Protein AF-A0A7R9GP48-F1 (afdb_monomer)

Foldseek 3Di:
DDDDPPFADLVNVVVLVVCQVVVVVVHHFFPDDDDSGDTDGDPVCPVVVVVVVVVVCVVVCPPPPPDPD

Radius of gyration: 14.61 Å; Cα contacts (8 Å, |Δi|>4): 42; chains: 1; bounding box: 46×32×24 Å

Mean predicted aligned error: 9.78 Å

pLDDT: mean 75.1, std 16.74, range [39.31, 91.75]

Organism: Timema cristinae (NCBI:txid61476)

Secondary structure (DSSP, 8-state):
-PPP-----HHHHHHHHHHHHTTTTSS--EEEE-SSS-EEE-GGGHHHHHHHHHHHHHHH---------

InterPro domains:
  IPR009400 TFIIH subunit TTDA/Tfb5 [PF06331] (9-63)
  IPR009400 TFIIH subunit TTDA/Tfb5 [PTHR28580] (8-63)
  IPR009400 TFIIH subunit TTDA/Tfb5 [SM01395] (4-64)
  IPR035935 TFB5-like superfamily [G3DSA:3.30.70.1220] (5-67)
  IPR035935 TFB5-like superfamily [SSF142897] (7-66)

Nearest PDB structures (foldseek):
  8byq-assembly1_6  TM=8.336E-01  e=3.356E-06  Homo sapiens
  1ydl-assembly1_A  TM=6.604E-01  e=7.003E-06  Homo sapiens
  2jnj-assembly1_B  TM=6.885E-01  e=3.533E-05  Homo sapiens
  7egb-assembly1_5  TM=7.275E-01  e=1.783E-04  Homo sapiens
  7ml4-assembly1_5  TM=7.035E-01  e=1.977E-02  Saccharomyces cerevisiae

Sequence (69 aa):
MLPSPTQVDQAMKQFLLHLDETIALGRKFIIQDLDETHLFISADIVETLQARVDDLMDQISFPLSDKGL

Solvent-accessible surface area (backbone atoms only — not comparable to full-atom values): 4442 Å² total; per-residue (Å²): 135,80,87,72,87,80,80,48,52,56,68,55,47,54,49,53,52,49,40,35,75,68,31,72,79,79,46,75,45,72,76,44,84,75,54,83,57,45,73,42,59,49,75,92,46,48,66,62,49,49,55,51,51,50,55,46,48,60,70,68,54,64,77,94,77,78,81,91,123

Structure (mmCIF, N/CA/C/O backbone):
data_AF-A0A7R9GP48-F1
#
_entry.id   AF-A0A7R9GP48-F1
#
loop_
_atom_site.group_PDB
_atom_site.id
_atom_site.type_symbol
_atom_site.label_atom_id
_atom_site.label_alt_id
_atom_site.label_comp_id
_atom_site.label_asym_id
_atom_site.label_entity_id
_atom_site.label_seq_id
_atom_site.pdbx_PDB_ins_code
_atom_site.Cartn_x
_atom_site.Cartn_y
_atom_site.Cartn_z
_atom_site.occupancy
_atom_site.B_iso_or_equiv
_atom_site.auth_seq_id
_atom_site.auth_comp_id
_atom_site.auth_asym_id
_atom_site.auth_atom_id
_atom_site.pdbx_PDB_model_num
ATOM 1 N N . MET A 1 1 ? 6.018 -24.128 14.709 1.00 47.03 1 MET A N 1
ATOM 2 C CA . MET A 1 1 ? 6.738 -22.869 14.436 1.00 47.03 1 MET A CA 1
ATOM 3 C C . MET A 1 1 ? 5.705 -21.755 14.552 1.00 47.03 1 MET A C 1
ATOM 5 O O . MET A 1 1 ? 4.824 -21.704 13.708 1.00 47.03 1 MET A O 1
ATOM 9 N N . LEU A 1 2 ? 5.686 -20.992 15.649 1.00 39.31 2 LEU A N 1
ATOM 10 C CA . LEU A 1 2 ? 4.789 -19.830 15.766 1.00 39.31 2 LEU A CA 1
ATOM 11 C C . LEU A 1 2 ? 5.394 -18.679 14.943 1.00 39.31 2 LEU A C 1
ATOM 13 O O . LEU A 1 2 ? 6.618 -18.536 14.985 1.00 39.31 2 LEU A O 1
ATOM 17 N N . PRO A 1 3 ? 4.604 -17.892 14.191 1.00 45.91 3 PRO A N 1
ATOM 18 C CA . PRO A 1 3 ? 5.136 -16.745 13.464 1.00 45.91 3 PRO A CA 1
ATOM 19 C C . PRO A 1 3 ? 5.645 -15.712 14.477 1.00 45.91 3 PRO A C 1
ATOM 21 O O . PRO A 1 3 ? 4.909 -15.271 15.359 1.00 45.91 3 PRO A O 1
ATOM 24 N N . SER A 1 4 ? 6.932 -15.386 14.398 1.00 45.34 4 SER A N 1
ATOM 25 C CA . SER A 1 4 ? 7.572 -14.340 15.195 1.00 45.34 4 SER A CA 1
ATOM 26 C C . SER A 1 4 ? 6.997 -12.968 14.819 1.00 45.34 4 SER A C 1
ATOM 28 O O . SER A 1 4 ? 6.813 -12.724 13.626 1.00 45.34 4 SER A O 1
ATOM 30 N N . PRO A 1 5 ? 6.731 -12.066 15.783 1.00 46.62 5 PRO A N 1
ATOM 31 C CA . PRO A 1 5 ? 6.299 -10.707 15.476 1.00 46.62 5 PRO A CA 1
ATOM 32 C C . PRO A 1 5 ? 7.400 -10.016 14.666 1.00 46.62 5 PRO A C 1
ATOM 34 O O . PRO A 1 5 ? 8.498 -9.785 15.170 1.00 46.62 5 PRO A O 1
ATOM 37 N N . THR A 1 6 ? 7.137 -9.746 13.390 1.00 46.69 6 THR A N 1
ATOM 38 C CA . THR A 1 6 ? 8.027 -8.965 12.530 1.00 46.69 6 THR A CA 1
ATOM 39 C C . THR A 1 6 ? 8.033 -7.533 13.036 1.00 46.69 6 THR A C 1
ATOM 41 O O . THR A 1 6 ? 7.074 -6.789 12.846 1.00 46.69 6 THR A O 1
ATOM 44 N N . GLN A 1 7 ? 9.107 -7.174 13.730 1.00 53.44 7 GLN A N 1
ATOM 45 C CA . GLN A 1 7 ? 9.391 -5.806 14.124 1.00 53.44 7 GLN A CA 1
ATOM 46 C C . GLN A 1 7 ? 9.704 -5.022 12.844 1.00 53.44 7 GLN A C 1
ATOM 48 O O . GLN A 1 7 ? 10.625 -5.370 12.109 1.00 53.44 7 GLN A O 1
ATOM 53 N N . VAL A 1 8 ? 8.872 -4.032 12.531 1.00 61.97 8 VAL A N 1
ATOM 54 C CA . VAL A 1 8 ? 9.068 -3.150 11.381 1.00 61.97 8 VAL A CA 1
ATOM 55 C C . VAL A 1 8 ? 9.839 -1.941 11.889 1.00 61.97 8 VAL A C 1
ATOM 57 O O . VAL A 1 8 ? 9.315 -1.159 12.680 1.00 61.97 8 VAL A O 1
ATOM 60 N N . ASP A 1 9 ? 11.099 -1.807 11.479 1.00 70.69 9 ASP A N 1
ATOM 61 C CA . ASP A 1 9 ? 11.926 -0.675 11.894 1.00 70.69 9 ASP A CA 1
ATOM 62 C C . ASP A 1 9 ? 1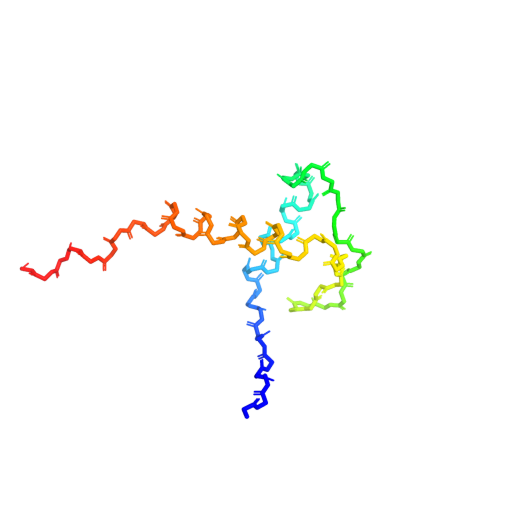1.304 0.655 11.440 1.00 70.69 9 ASP A C 1
ATOM 64 O O . ASP A 1 9 ? 10.645 0.741 10.399 1.00 70.69 9 ASP A O 1
ATOM 68 N N . GLN A 1 10 ? 11.564 1.731 12.188 1.00 77.62 10 GLN A N 1
ATOM 69 C CA . GLN A 1 10 ? 11.024 3.072 11.920 1.00 77.62 10 GLN A CA 1
ATOM 70 C C . GLN A 1 10 ? 11.273 3.542 10.472 1.00 77.62 10 GLN A C 1
ATOM 72 O O . GLN A 1 10 ? 10.438 4.231 9.883 1.00 77.62 10 GLN A O 1
ATOM 77 N N . ALA A 1 11 ? 12.397 3.137 9.873 1.00 77.38 11 ALA A N 1
ATOM 78 C CA . ALA A 1 11 ? 12.718 3.425 8.476 1.00 77.38 11 ALA A CA 1
ATOM 79 C C . ALA A 1 11 ? 11.720 2.782 7.497 1.00 77.38 11 ALA A C 1
ATOM 81 O O . ALA A 1 11 ? 11.273 3.437 6.557 1.00 77.38 11 ALA A O 1
ATOM 82 N N . MET A 1 12 ? 11.318 1.533 7.744 1.00 80.69 12 MET A N 1
ATOM 83 C CA . MET A 1 12 ? 10.332 0.834 6.921 1.00 80.69 12 MET A CA 1
ATOM 84 C C . MET A 1 12 ? 8.948 1.467 7.072 1.00 80.69 12 MET A C 1
ATOM 86 O O . MET A 1 12 ? 8.254 1.662 6.079 1.00 80.69 12 MET A O 1
ATOM 90 N N . LYS A 1 13 ? 8.563 1.894 8.281 1.00 84.44 13 LYS A N 1
ATOM 91 C CA . LYS A 1 13 ? 7.316 2.651 8.469 1.00 84.44 13 LYS A CA 1
ATOM 92 C C . LYS A 1 13 ? 7.297 3.930 7.624 1.00 84.44 13 LYS A C 1
ATOM 94 O O . LYS A 1 13 ? 6.324 4.180 6.916 1.00 84.44 13 LYS A O 1
ATOM 99 N N . GLN A 1 14 ? 8.364 4.729 7.685 1.00 85.38 14 GLN A N 1
ATOM 100 C CA . GLN A 1 14 ? 8.478 5.964 6.897 1.00 85.38 14 GLN A CA 1
ATOM 101 C C . GLN A 1 14 ? 8.436 5.688 5.394 1.00 85.38 14 GLN A C 1
ATOM 103 O O . GLN A 1 14 ? 7.800 6.419 4.639 1.00 85.38 14 GLN A O 1
ATOM 108 N N . PHE A 1 15 ? 9.054 4.592 4.964 1.00 84.69 15 PHE A N 1
ATOM 109 C 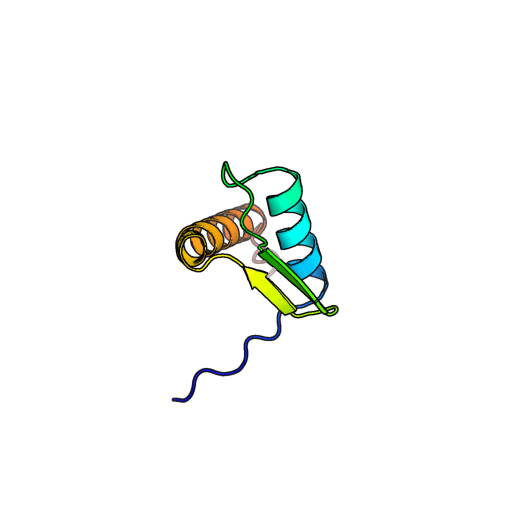CA . PHE A 1 15 ? 8.988 4.147 3.584 1.00 84.69 15 PHE A CA 1
ATOM 110 C C . PHE A 1 15 ? 7.556 3.790 3.153 1.00 84.69 15 PHE A C 1
ATOM 112 O O . PHE A 1 15 ? 7.092 4.255 2.114 1.00 84.69 15 PHE A O 1
ATOM 119 N N . LEU A 1 16 ? 6.818 3.036 3.971 1.00 86.19 16 LEU A N 1
ATOM 120 C CA . LEU A 1 16 ? 5.418 2.696 3.707 1.00 86.19 16 LEU A CA 1
ATOM 121 C C . LEU A 1 16 ? 4.519 3.937 3.653 1.00 86.19 16 LEU A C 1
ATOM 123 O O . LEU A 1 16 ? 3.698 4.050 2.744 1.00 86.19 16 LEU A O 1
ATOM 127 N N . LEU A 1 17 ? 4.707 4.886 4.575 1.00 89.62 17 LEU A N 1
ATOM 128 C CA . LEU A 1 17 ? 4.014 6.178 4.553 1.00 89.62 17 LEU A CA 1
ATOM 129 C C . LEU A 1 17 ? 4.291 6.930 3.249 1.00 89.62 17 LEU A C 1
ATOM 131 O O . LEU A 1 17 ? 3.360 7.403 2.603 1.00 89.62 17 LEU A O 1
ATOM 135 N N . HIS A 1 18 ? 5.549 6.966 2.812 1.00 89.31 18 HIS A N 1
ATOM 136 C CA . HIS A 1 18 ? 5.924 7.612 1.561 1.00 89.31 18 HIS A CA 1
ATOM 137 C C . HIS A 1 18 ? 5.286 6.943 0.334 1.00 89.31 18 HIS A C 1
ATOM 139 O O . HIS A 1 18 ? 4.802 7.631 -0.567 1.00 89.31 18 HIS A O 1
ATOM 145 N N . LEU A 1 19 ? 5.240 5.607 0.286 1.00 87.81 19 LEU A N 1
ATOM 146 C CA . LEU A 1 19 ? 4.570 4.876 -0.796 1.00 87.81 19 LEU A CA 1
ATOM 147 C C . LEU A 1 19 ? 3.064 5.166 -0.843 1.00 87.81 19 LEU A C 1
ATOM 149 O O . LEU A 1 19 ? 2.493 5.272 -1.930 1.00 87.81 19 LEU A O 1
ATOM 153 N N . ASP A 1 20 ? 2.421 5.301 0.317 1.00 90.25 20 ASP A N 1
ATOM 154 C CA . ASP A 1 20 ? 1.004 5.657 0.409 1.00 90.25 20 ASP A CA 1
ATOM 155 C C . ASP A 1 20 ? 0.741 7.111 -0.011 1.00 90.25 20 ASP A C 1
ATOM 157 O O . ASP A 1 20 ? -0.202 7.388 -0.756 1.00 90.25 20 ASP A O 1
ATOM 161 N N . GLU A 1 21 ? 1.588 8.048 0.422 1.00 91.50 21 GLU A N 1
ATOM 162 C CA . GLU A 1 21 ? 1.507 9.465 0.050 1.00 91.50 21 GLU A CA 1
ATOM 163 C C . GLU A 1 21 ? 1.712 9.688 -1.447 1.00 91.50 21 GLU A C 1
ATOM 165 O O . GLU A 1 21 ? 0.981 10.461 -2.066 1.00 91.50 21 GLU A O 1
ATOM 170 N N . THR A 1 22 ? 2.676 8.983 -2.037 1.00 89.88 22 THR A N 1
ATOM 171 C CA . THR A 1 22 ? 2.978 9.059 -3.472 1.00 89.88 22 THR A CA 1
ATOM 172 C C . THR A 1 22 ? 2.031 8.227 -4.330 1.00 89.88 22 THR A C 1
ATOM 174 O O . THR A 1 22 ? 2.112 8.294 -5.556 1.00 89.88 22 THR A O 1
ATOM 177 N N . ILE A 1 23 ? 1.119 7.461 -3.714 1.00 86.50 23 ILE A N 1
ATOM 178 C CA . ILE A 1 23 ? 0.193 6.560 -4.411 1.00 86.50 23 ILE A CA 1
ATOM 179 C C . ILE A 1 23 ? 0.993 5.605 -5.325 1.00 86.50 23 ILE A C 1
ATOM 181 O O . ILE A 1 23 ? 0.603 5.285 -6.447 1.00 86.50 23 ILE A O 1
ATOM 185 N N . ALA A 1 24 ? 2.149 5.132 -4.846 1.00 84.94 24 ALA A N 1
ATOM 186 C CA . ALA A 1 24 ? 3.084 4.323 -5.631 1.00 84.94 24 ALA A CA 1
ATOM 187 C C . ALA A 1 24 ? 2.480 2.984 -6.093 1.00 84.94 24 ALA A C 1
ATOM 189 O O . ALA A 1 24 ? 2.905 2.421 -7.100 1.00 84.94 24 ALA A O 1
ATOM 190 N N . LEU A 1 25 ? 1.467 2.494 -5.371 1.00 82.69 25 LEU A N 1
ATOM 191 C CA . LEU A 1 25 ? 0.705 1.284 -5.689 1.00 82.69 25 LEU A CA 1
ATOM 192 C C . LEU A 1 25 ? -0.618 1.580 -6.422 1.00 82.69 25 LEU A C 1
ATOM 194 O O . LEU A 1 25 ? -1.499 0.727 -6.492 1.00 82.69 25 LEU A O 1
ATOM 198 N N . GLY A 1 26 ? -0.800 2.803 -6.933 1.00 85.94 26 GLY A N 1
ATOM 199 C CA . GLY A 1 26 ? -2.001 3.226 -7.662 1.00 85.94 26 GLY A CA 1
ATOM 200 C C . GLY A 1 26 ? -3.212 3.548 -6.778 1.00 85.94 26 GLY A C 1
ATOM 201 O O . GLY A 1 26 ? -4.214 4.059 -7.273 1.00 85.94 26 GLY A O 1
ATOM 202 N N . ARG A 1 27 ? -3.123 3.301 -5.466 1.00 86.75 27 ARG A N 1
ATOM 203 C CA . ARG A 1 27 ? -4.128 3.689 -4.470 1.00 86.75 27 ARG A CA 1
ATOM 204 C C . ARG A 1 27 ? -3.500 3.865 -3.088 1.00 86.75 27 ARG A C 1
ATOM 206 O O . ARG A 1 27 ? -2.443 3.296 -2.816 1.00 86.75 27 ARG A O 1
ATOM 213 N N . LYS A 1 28 ? -4.194 4.593 -2.211 1.00 89.56 28 LYS A N 1
ATOM 214 C CA . LYS A 1 28 ?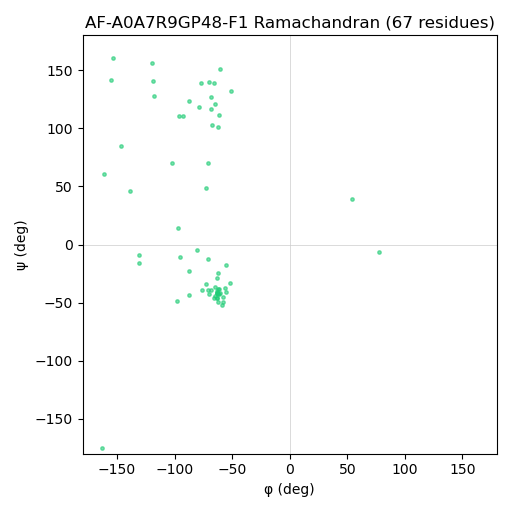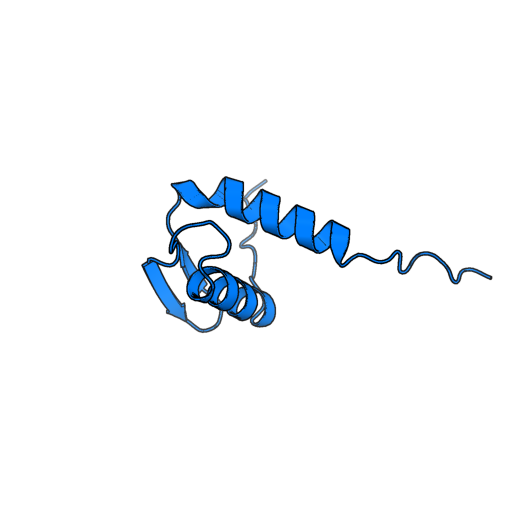 -3.884 4.592 -0.779 1.00 89.56 28 LYS A CA 1
ATOM 215 C C . LYS A 1 28 ? -4.249 3.246 -0.166 1.00 89.56 28 LYS A C 1
ATOM 217 O O . LYS A 1 28 ? -5.259 2.638 -0.522 1.00 89.56 28 LYS A O 1
ATOM 222 N N . PHE A 1 29 ? -3.395 2.780 0.723 1.00 89.88 29 PHE A N 1
ATOM 223 C CA . PHE A 1 29 ? -3.483 1.487 1.375 1.00 89.88 29 PHE A CA 1
ATOM 224 C C . PHE A 1 29 ? -3.326 1.567 2.894 1.00 89.88 29 PHE A C 1
ATOM 226 O O . PHE A 1 29 ? -3.706 0.614 3.577 1.00 89.88 29 PHE A O 1
ATOM 233 N N . I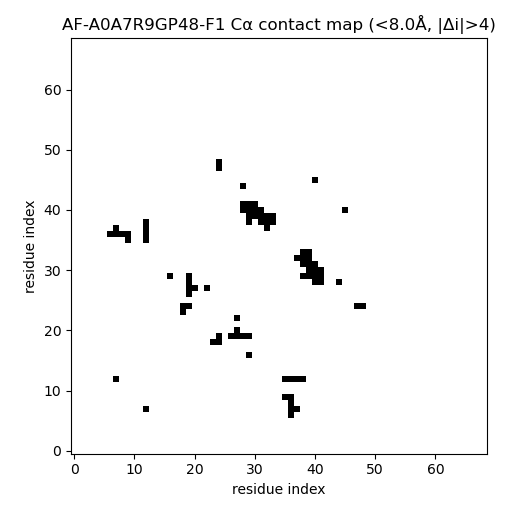LE A 1 30 ? -2.817 2.681 3.424 1.00 91.75 30 ILE A N 1
ATOM 234 C CA . ILE A 1 30 ? -2.790 2.954 4.859 1.00 91.75 30 ILE A CA 1
ATOM 235 C C . ILE A 1 30 ? -4.175 3.428 5.287 1.00 91.75 30 ILE A C 1
ATOM 237 O O . ILE A 1 30 ? -4.682 4.450 4.828 1.00 91.75 30 ILE A O 1
ATOM 241 N N . ILE A 1 31 ? -4.789 2.657 6.178 1.00 91.38 31 ILE A N 1
ATOM 242 C CA . ILE A 1 31 ? -6.091 2.962 6.770 1.00 91.38 31 ILE A CA 1
ATOM 243 C C . ILE A 1 31 ? -5.887 3.841 8.005 1.00 91.38 31 ILE A C 1
ATOM 245 O O . ILE A 1 31 ? -6.615 4.813 8.198 1.00 91.38 31 ILE A O 1
ATOM 249 N N . GLN A 1 32 ? -4.900 3.503 8.842 1.00 90.06 32 GLN A N 1
ATOM 250 C CA . GLN A 1 32 ? -4.611 4.237 10.070 1.00 90.06 32 GLN A CA 1
ATOM 251 C C . GLN A 1 32 ? -3.151 4.073 10.509 1.00 90.06 32 GLN A C 1
ATOM 253 O O . GLN A 1 32 ? -2.586 2.985 10.422 1.00 90.06 32 GLN A O 1
ATOM 258 N N . ASP A 1 33 ? -2.562 5.149 11.026 1.00 88.06 33 ASP A N 1
ATOM 259 C CA . ASP A 1 33 ? -1.295 5.110 11.759 1.00 88.06 33 ASP A CA 1
ATOM 260 C C . ASP A 1 33 ? -1.576 4.843 13.247 1.00 88.06 33 ASP A C 1
ATOM 262 O O . ASP A 1 33 ? -2.373 5.565 13.854 1.00 88.06 33 ASP A O 1
ATOM 266 N N . LEU A 1 34 ? -0.987 3.781 13.807 1.00 85.75 34 LEU A N 1
ATOM 267 C CA . LEU A 1 34 ? -1.243 3.351 15.185 1.00 85.75 34 LEU A CA 1
ATOM 268 C C . LEU A 1 34 ? -0.166 3.862 16.144 1.00 85.75 34 LEU A C 1
ATOM 270 O O . LEU A 1 34 ? -0.499 4.414 17.191 1.00 85.75 34 LEU A O 1
ATOM 274 N N . ASP A 1 35 ? 1.108 3.687 15.795 1.00 84.06 35 ASP A N 1
ATOM 275 C CA . ASP A 1 35 ? 2.251 4.171 16.572 1.00 84.06 35 ASP A CA 1
ATOM 276 C C . ASP A 1 35 ? 3.536 4.179 15.725 1.00 84.06 35 ASP A C 1
ATOM 278 O O . ASP A 1 35 ? 3.513 3.884 14.536 1.00 84.06 35 ASP A O 1
ATOM 282 N N . GLU A 1 36 ? 4.686 4.501 16.321 1.00 79.25 36 GLU A N 1
ATOM 283 C CA . GLU A 1 36 ? 5.993 4.623 15.652 1.00 79.25 36 GLU A CA 1
ATOM 284 C C . GLU A 1 36 ? 6.457 3.387 14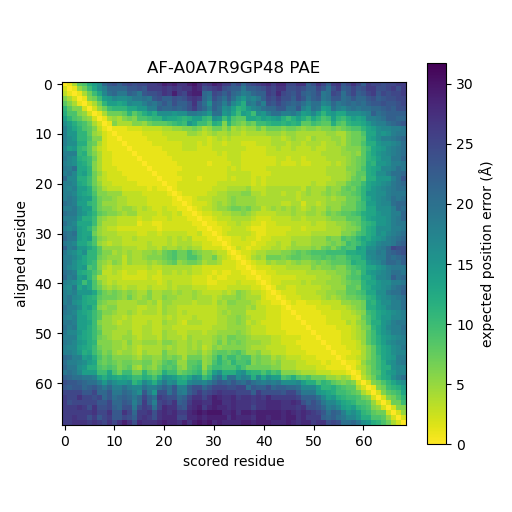.857 1.00 79.25 36 GLU A C 1
ATOM 286 O O . GLU A 1 36 ? 7.316 3.524 13.984 1.00 79.25 36 GLU A O 1
ATOM 291 N N . THR A 1 37 ? 5.876 2.211 15.099 1.00 77.75 37 THR A N 1
ATOM 292 C CA . THR A 1 37 ? 6.270 0.934 14.474 1.00 77.75 37 THR A CA 1
ATOM 293 C C . THR A 1 37 ? 5.103 0.130 13.898 1.00 77.75 37 THR A C 1
ATOM 295 O O . THR A 1 37 ? 5.328 -0.835 13.169 1.00 77.75 37 THR A O 1
ATOM 298 N N . HIS A 1 38 ? 3.859 0.532 14.157 1.00 81.94 38 HIS A N 1
ATOM 299 C CA . HIS A 1 38 ? 2.661 -0.171 13.719 1.00 81.94 38 HIS A CA 1
ATOM 300 C C . HIS A 1 38 ? 1.821 0.698 12.778 1.00 81.94 38 HIS A C 1
ATOM 302 O O . HIS A 1 38 ? 1.424 1.819 13.099 1.00 81.94 38 HIS A O 1
ATOM 308 N N . LEU A 1 39 ? 1.496 0.134 11.614 1.00 87.31 39 LEU A N 1
ATOM 309 C CA . LEU A 1 39 ? 0.556 0.698 10.649 1.00 87.31 39 LEU A CA 1
ATOM 310 C C . LEU A 1 39 ? -0.611 -0.262 10.447 1.00 87.31 39 LEU A C 1
ATOM 312 O O . LEU A 1 39 ? -0.426 -1.476 10.349 1.00 87.31 39 LEU A O 1
ATOM 316 N N . PHE A 1 40 ? -1.811 0.292 10.325 1.00 89.50 40 PHE A N 1
ATOM 317 C CA . PHE A 1 40 ? -2.990 -0.445 9.906 1.00 89.50 40 PHE A CA 1
ATOM 318 C C . PHE A 1 40 ? -3.197 -0.252 8.402 1.00 89.50 40 PHE A C 1
ATOM 320 O O . PHE A 1 40 ? -3.523 0.846 7.944 1.00 89.50 40 PHE A O 1
ATOM 327 N N . ILE A 1 41 ? -2.987 -1.320 7.632 1.00 89.25 41 ILE A N 1
ATOM 328 C CA . ILE A 1 41 ? -3.074 -1.312 6.166 1.00 89.25 41 ILE A CA 1
ATOM 329 C C . ILE A 1 41 ? -4.145 -2.277 5.660 1.00 89.25 41 ILE A C 1
ATOM 331 O O . ILE A 1 41 ? -4.502 -3.246 6.330 1.00 89.25 41 ILE A O 1
ATOM 335 N N . SER A 1 42 ? -4.651 -2.019 4.457 1.00 88.94 42 SER A N 1
ATOM 336 C CA . SER A 1 42 ? -5.654 -2.875 3.824 1.00 88.94 42 SER A CA 1
ATOM 337 C C . SER A 1 42 ? -5.0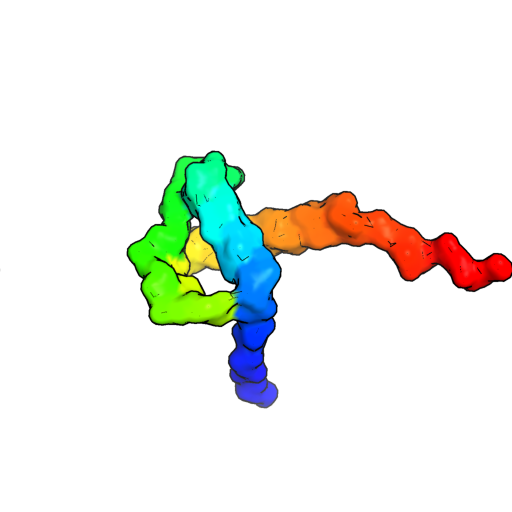63 -4.235 3.430 1.00 88.94 42 SER A C 1
ATOM 339 O O . SER A 1 42 ? -4.052 -4.299 2.735 1.00 88.94 42 SER A O 1
ATOM 341 N N . ALA A 1 43 ? -5.689 -5.335 3.856 1.00 86.94 43 ALA A N 1
ATOM 342 C CA . ALA A 1 43 ? -5.141 -6.687 3.675 1.00 86.94 43 ALA A CA 1
ATOM 343 C C . ALA A 1 43 ? -4.998 -7.105 2.199 1.00 86.94 43 ALA A C 1
ATOM 345 O O . ALA A 1 43 ? -4.104 -7.866 1.844 1.00 86.94 43 ALA A O 1
ATOM 346 N N . ASP A 1 44 ? -5.847 -6.572 1.327 1.00 87.81 44 ASP A N 1
ATOM 347 C CA . ASP A 1 44 ? -5.853 -6.844 -0.112 1.00 87.81 44 ASP A CA 1
ATOM 348 C C . ASP A 1 44 ? -4.664 -6.222 -0.866 1.00 87.81 44 ASP A C 1
ATOM 350 O O . ASP A 1 44 ? -4.425 -6.580 -2.015 1.00 87.81 44 ASP A O 1
ATOM 354 N N . ILE A 1 45 ? -3.901 -5.314 -0.241 1.00 8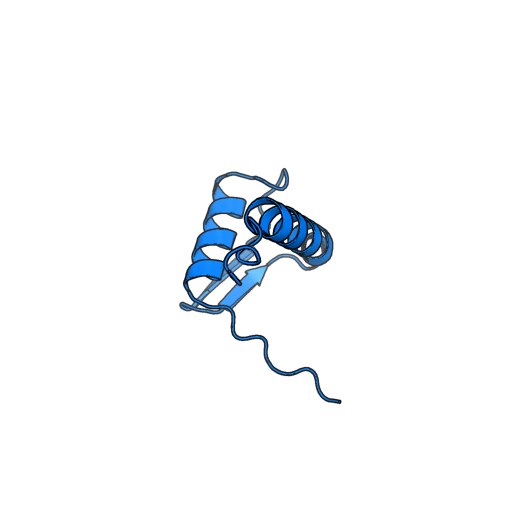5.38 45 ILE A N 1
ATOM 355 C CA . ILE A 1 45 ? -2.674 -4.762 -0.835 1.00 85.38 45 ILE A CA 1
ATOM 356 C C . ILE A 1 45 ? -1.406 -5.487 -0.379 1.00 85.38 45 ILE A C 1
ATOM 358 O O . ILE A 1 45 ? -0.339 -5.214 -0.917 1.00 85.38 45 ILE A O 1
ATOM 362 N N . VAL A 1 46 ? -1.490 -6.360 0.631 1.00 84.25 46 VAL A N 1
ATOM 363 C CA . VAL A 1 46 ? -0.309 -6.887 1.333 1.00 84.25 46 VAL A CA 1
ATOM 364 C C . VAL A 1 46 ? 0.600 -7.667 0.387 1.00 84.25 46 VAL A C 1
ATOM 366 O O . VAL A 1 46 ? 1.808 -7.453 0.409 1.00 84.25 46 VAL A O 1
ATOM 369 N N . GLU A 1 47 ? 0.026 -8.500 -0.484 1.00 86.94 47 GLU A N 1
ATOM 370 C CA . GLU A 1 47 ? 0.791 -9.258 -1.484 1.00 86.94 47 GLU A CA 1
ATOM 371 C C . GLU A 1 47 ? 1.498 -8.327 -2.480 1.00 86.94 47 GLU A C 1
ATOM 373 O O . GLU A 1 47 ? 2.694 -8.464 -2.726 1.00 86.94 47 GLU A O 1
ATOM 378 N N . THR A 1 48 ? 0.787 -7.324 -3.001 1.00 86.69 48 THR A N 1
ATOM 379 C CA . THR A 1 48 ? 1.345 -6.325 -3.926 1.00 86.69 48 THR A CA 1
ATOM 380 C C . THR A 1 48 ? 2.442 -5.492 -3.268 1.00 86.69 48 THR A C 1
ATOM 382 O O . THR A 1 48 ? 3.452 -5.174 -3.894 1.00 86.69 48 THR A O 1
ATOM 385 N N . LEU A 1 49 ? 2.240 -5.120 -2.004 1.00 84.75 49 LEU A N 1
ATOM 386 C CA . LEU A 1 49 ? 3.197 -4.354 -1.223 1.00 84.75 49 LEU A CA 1
ATOM 387 C C . LEU A 1 49 ? 4.468 -5.170 -0.981 1.00 84.75 49 LEU A C 1
ATOM 389 O O . LEU A 1 49 ? 5.548 -4.634 -1.195 1.00 84.75 49 LEU A O 1
ATOM 393 N N . GLN A 1 50 ? 4.349 -6.444 -0.593 1.00 83.31 50 GLN A N 1
ATOM 394 C CA . GLN A 1 50 ? 5.500 -7.339 -0.432 1.00 83.31 50 GLN A CA 1
ATOM 395 C C . GLN A 1 50 ? 6.276 -7.484 -1.734 1.00 83.31 50 GLN A C 1
ATOM 397 O O . GLN A 1 50 ? 7.458 -7.172 -1.745 1.00 83.31 50 GLN A O 1
ATOM 402 N N . ALA A 1 51 ? 5.605 -7.820 -2.840 1.00 87.06 51 ALA A N 1
ATOM 403 C CA . ALA A 1 51 ? 6.262 -7.938 -4.140 1.00 87.06 51 ALA A CA 1
ATOM 404 C C . ALA A 1 51 ? 7.002 -6.648 -4.528 1.00 87.06 51 ALA A C 1
ATOM 406 O O . ALA A 1 51 ? 8.131 -6.689 -5.001 1.00 87.06 51 ALA A O 1
ATOM 407 N N . ARG A 1 52 ? 6.402 -5.479 -4.266 1.00 82.56 52 ARG A N 1
ATOM 408 C CA . ARG A 1 52 ? 7.036 -4.193 -4.569 1.00 82.56 52 ARG A CA 1
ATOM 409 C C . ARG A 1 52 ? 8.214 -3.876 -3.653 1.00 82.56 52 ARG A C 1
ATOM 411 O O . ARG A 1 52 ? 9.179 -3.271 -4.111 1.00 82.56 52 ARG A O 1
ATOM 418 N N . VAL A 1 53 ? 8.112 -4.204 -2.368 1.00 78.94 53 VAL A N 1
ATOM 419 C CA . VAL A 1 53 ? 9.206 -4.039 -1.406 1.00 78.94 53 VAL A CA 1
ATOM 420 C C . VAL A 1 53 ? 10.360 -4.961 -1.783 1.00 78.94 53 VAL A C 1
ATOM 422 O O . VAL A 1 53 ? 11.486 -4.480 -1.821 1.00 78.94 53 VAL A O 1
ATOM 425 N N . ASP A 1 54 ? 10.084 -6.215 -2.138 1.00 82.06 54 ASP A N 1
ATOM 426 C CA . ASP A 1 54 ? 11.079 -7.189 -2.594 1.00 82.06 54 ASP A CA 1
ATOM 427 C C . ASP A 1 54 ? 11.757 -6.717 -3.888 1.00 82.06 54 ASP A C 1
ATOM 429 O O . ASP A 1 54 ? 12.978 -6.609 -3.930 1.00 82.06 54 ASP A O 1
ATOM 433 N N . ASP A 1 55 ? 10.984 -6.297 -4.898 1.00 84.25 55 ASP A N 1
ATOM 434 C CA . ASP A 1 55 ? 11.514 -5.729 -6.147 1.00 84.25 55 ASP A CA 1
ATOM 435 C C . ASP A 1 55 ? 12.417 -4.512 -5.894 1.00 84.25 55 ASP A C 1
ATOM 437 O O . ASP A 1 55 ? 13.388 -4.272 -6.617 1.00 84.25 55 ASP A O 1
ATOM 441 N N . LEU A 1 56 ? 12.067 -3.685 -4.905 1.00 74.56 56 LEU A N 1
ATOM 442 C CA . LEU A 1 56 ? 12.851 -2.511 -4.532 1.00 74.56 56 LEU A CA 1
ATOM 443 C C . LEU A 1 56 ? 14.088 -2.902 -3.729 1.00 74.56 56 LEU A C 1
ATOM 445 O O . LEU A 1 56 ? 15.148 -2.333 -3.966 1.00 74.56 56 LEU A O 1
ATOM 449 N N . MET A 1 57 ? 13.993 -3.880 -2.831 1.00 71.44 57 MET A N 1
ATOM 450 C CA . MET A 1 57 ? 15.153 -4.432 -2.140 1.00 71.44 57 MET A CA 1
ATOM 451 C C . MET A 1 57 ? 16.135 -5.045 -3.135 1.00 71.44 57 MET A C 1
ATOM 453 O O . MET A 1 57 ? 17.320 -4.754 -3.031 1.00 71.44 57 MET A O 1
ATOM 457 N N . ASP A 1 58 ? 15.668 -5.773 -4.147 1.00 77.12 58 ASP A N 1
ATOM 458 C CA . ASP A 1 58 ? 16.512 -6.330 -5.209 1.00 77.12 58 ASP A CA 1
ATOM 459 C C . ASP A 1 58 ? 17.166 -5.239 -6.072 1.00 77.12 58 ASP A C 1
ATOM 461 O O . ASP A 1 58 ? 18.327 -5.360 -6.459 1.00 77.12 58 ASP A O 1
ATOM 465 N N . GLN A 1 59 ? 16.464 -4.133 -6.338 1.00 68.38 59 GLN A N 1
ATOM 466 C CA . GLN A 1 59 ? 17.019 -2.990 -7.078 1.00 68.38 59 GLN A CA 1
ATOM 467 C C . GLN A 1 59 ? 18.027 -2.165 -6.266 1.00 68.38 59 GLN A C 1
ATOM 469 O O . GLN A 1 59 ? 18.962 -1.598 -6.833 1.00 68.38 59 GLN A O 1
ATOM 474 N N . ILE A 1 60 ? 17.820 -2.052 -4.952 1.00 60.34 60 ILE A N 1
ATOM 475 C CA . ILE A 1 60 ? 18.670 -1.270 -4.043 1.00 60.34 60 ILE A CA 1
ATOM 476 C C . ILE A 1 60 ? 19.836 -2.122 -3.517 1.00 60.34 60 ILE A C 1
ATOM 478 O O . ILE A 1 60 ? 20.885 -1.575 -3.165 1.00 60.34 60 ILE A O 1
ATOM 482 N N . SER A 1 61 ? 19.694 -3.451 -3.523 1.00 49.50 61 SER A N 1
ATOM 483 C CA . SER A 1 61 ? 20.755 -4.425 -3.277 1.00 49.50 61 SER A CA 1
ATOM 484 C C . SER A 1 61 ? 21.725 -4.433 -4.460 1.00 49.50 61 SER A C 1
ATOM 486 O O . SER A 1 61 ? 21.838 -5.377 -5.240 1.00 49.50 61 SER A O 1
ATOM 488 N N . PHE A 1 62 ? 22.486 -3.345 -4.587 1.00 44.91 62 PHE A N 1
ATOM 489 C CA . PHE A 1 62 ? 23.817 -3.440 -5.160 1.00 44.91 62 PHE A CA 1
ATOM 490 C C . PHE A 1 62 ? 24.540 -4.558 -4.412 1.00 44.91 62 PHE A C 1
ATOM 492 O O . PHE A 1 62 ? 24.513 -4.556 -3.176 1.00 44.91 62 PHE A O 1
ATOM 499 N N . PRO A 1 63 ? 25.203 -5.495 -5.106 1.00 47.53 63 PRO A N 1
ATOM 500 C CA . PRO A 1 63 ? 25.933 -6.538 -4.424 1.00 47.53 63 PRO A CA 1
ATOM 501 C C . PRO A 1 63 ? 27.043 -5.873 -3.606 1.00 47.53 63 PRO A C 1
ATOM 503 O O . PRO A 1 63 ? 28.120 -5.570 -4.113 1.00 47.53 63 PRO A O 1
ATOM 506 N N . LEU A 1 64 ? 26.828 -5.718 -2.298 1.00 48.19 64 LEU A N 1
ATOM 507 C CA . LEU A 1 64 ? 27.897 -5.637 -1.301 1.00 48.19 64 LEU A CA 1
ATOM 508 C C . LEU A 1 64 ? 28.506 -7.039 -1.133 1.00 48.19 64 LEU A C 1
ATOM 510 O O . LEU A 1 64 ? 28.638 -7.584 -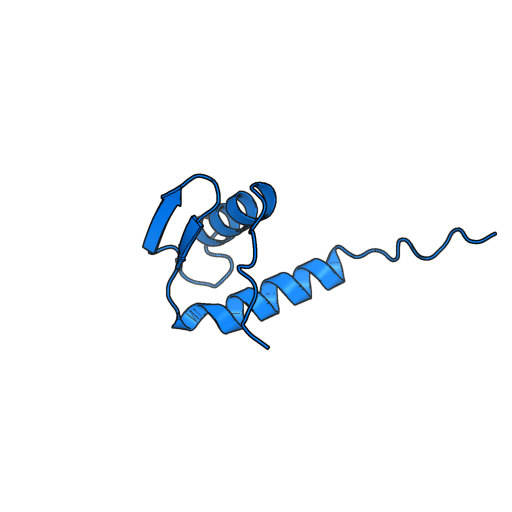0.045 1.00 48.19 64 LEU A O 1
ATOM 514 N N . SER A 1 65 ? 28.819 -7.659 -2.263 1.00 49.66 65 SER A N 1
ATOM 515 C CA . SER A 1 65 ? 29.505 -8.931 -2.412 1.00 49.66 65 SER A CA 1
ATOM 516 C C . SER A 1 65 ? 30.490 -8.797 -3.568 1.00 49.66 65 SER A C 1
ATOM 518 O O . SER A 1 65 ? 30.570 -9.660 -4.428 1.00 49.66 65 SER A O 1
ATOM 520 N N . ASP A 1 66 ? 31.238 -7.694 -3.589 1.00 48.94 66 ASP A N 1
ATOM 521 C CA . ASP A 1 66 ? 32.573 -7.709 -4.174 1.00 48.94 66 ASP A CA 1
ATOM 522 C C . ASP A 1 66 ? 33.501 -6.745 -3.427 1.00 48.94 66 ASP A C 1
ATOM 524 O O . ASP A 1 66 ? 33.638 -5.564 -3.747 1.00 48.94 66 ASP A O 1
ATOM 528 N N . LYS A 1 67 ? 34.082 -7.256 -2.342 1.00 44.72 67 LYS A N 1
ATOM 529 C CA . LYS A 1 67 ? 35.447 -6.927 -1.914 1.00 44.72 67 LYS A CA 1
ATOM 530 C C . LYS A 1 67 ? 35.940 -7.998 -0.952 1.00 44.72 67 LYS A C 1
ATOM 532 O O . LYS A 1 67 ? 36.231 -7.762 0.215 1.00 44.72 67 LYS A O 1
ATOM 537 N N . GLY A 1 68 ? 35.978 -9.215 -1.478 1.00 52.38 68 GLY A N 1
ATOM 538 C CA . GLY A 1 68 ? 36.894 -10.237 -1.007 1.00 52.38 68 GLY A CA 1
ATOM 539 C C . GLY A 1 68 ? 38.052 -10.345 -1.988 1.00 52.38 68 GLY A C 1
ATOM 540 O O . GLY A 1 68 ? 38.094 -11.341 -2.690 1.00 52.38 68 GLY A O 1
ATOM 541 N N . LEU A 1 69 ? 38.932 -9.336 -2.054 1.00 40.00 69 LEU A N 1
ATOM 542 C CA . LEU A 1 69 ? 40.316 -9.411 -2.555 1.00 40.00 69 LEU A CA 1
ATOM 543 C C . LEU A 1 69 ? 41.150 -8.282 -1.934 1.00 40.00 69 LEU A C 1
ATOM 545 O O . LEU A 1 69 ? 40.697 -7.115 -1.999 1.00 40.00 69 LEU A O 1
#